Protein AF-A0A7X6P0R2-F1 (afdb_monomer_lite)

Radius of gyration: 15.07 Å; chains: 1; bounding box: 46×28×39 Å

Structure (mmCIF, N/CA/C/O backbone):
data_AF-A0A7X6P0R2-F1
#
_entry.id   AF-A0A7X6P0R2-F1
#
loop_
_atom_site.group_PDB
_atom_site.id
_atom_site.type_symbol
_atom_site.label_atom_id
_atom_site.label_alt_id
_atom_site.label_comp_id
_atom_site.label_asym_id
_atom_site.label_entity_id
_atom_site.label_seq_id
_atom_site.pdbx_PDB_ins_code
_atom_site.Cartn_x
_atom_site.Cartn_y
_atom_site.Cartn_z
_atom_site.occupancy
_atom_site.B_iso_or_equiv
_atom_site.auth_seq_id
_atom_site.auth_comp_id
_atom_site.auth_asym_id
_atom_site.auth_atom_id
_atom_site.pdbx_PDB_model_num
ATOM 1 N N . MET A 1 1 ? 29.043 -12.048 -7.060 1.00 36.62 1 MET A N 1
ATOM 2 C CA . MET A 1 1 ? 29.689 -10.770 -6.702 1.00 36.62 1 MET A CA 1
ATOM 3 C C . MET A 1 1 ? 28.682 -9.660 -6.982 1.00 36.62 1 MET A C 1
ATOM 5 O O . MET A 1 1 ? 28.696 -9.115 -8.071 1.00 36.62 1 MET A O 1
ATOM 9 N N . ALA A 1 2 ? 27.724 -9.452 -6.076 1.00 38.56 2 ALA A N 1
ATOM 10 C CA . ALA A 1 2 ? 26.723 -8.379 -6.128 1.00 38.56 2 ALA A CA 1
ATOM 11 C C . ALA A 1 2 ? 25.904 -8.465 -4.832 1.00 38.56 2 ALA A C 1
ATOM 13 O O . ALA A 1 2 ? 25.026 -9.309 -4.771 1.00 38.56 2 ALA A O 1
ATOM 14 N N . ASP A 1 3 ? 26.248 -7.701 -3.791 1.00 35.97 3 ASP A N 1
ATOM 15 C CA . ASP A 1 3 ? 25.429 -7.626 -2.559 1.00 35.97 3 ASP A CA 1
ATOM 16 C C . ASP A 1 3 ? 25.753 -6.392 -1.685 1.00 35.97 3 ASP A C 1
ATOM 18 O O . ASP A 1 3 ? 25.603 -6.415 -0.468 1.00 35.97 3 ASP A O 1
ATOM 22 N N . ALA A 1 4 ? 26.203 -5.287 -2.293 1.00 33.25 4 ALA A N 1
ATOM 23 C CA . ALA A 1 4 ? 26.453 -4.032 -1.568 1.00 33.25 4 ALA A CA 1
ATOM 24 C C . ALA A 1 4 ? 25.582 -2.855 -2.049 1.00 33.25 4 ALA A C 1
ATOM 26 O O . ALA A 1 4 ? 25.257 -1.981 -1.252 1.00 33.25 4 ALA A O 1
ATOM 27 N N . GLU A 1 5 ? 25.127 -2.848 -3.307 1.00 33.31 5 GLU A N 1
ATOM 28 C CA . GLU A 1 5 ? 24.342 -1.730 -3.866 1.00 33.31 5 GLU A CA 1
ATOM 29 C C . GLU A 1 5 ? 22.841 -1.791 -3.520 1.00 33.31 5 GLU A C 1
ATOM 31 O O . GLU A 1 5 ? 22.142 -0.786 -3.586 1.00 33.31 5 GLU A O 1
ATOM 36 N N . THR A 1 6 ? 22.326 -2.939 -3.070 1.00 50.81 6 THR A N 1
ATOM 37 C CA . THR A 1 6 ? 20.881 -3.148 -2.852 1.00 50.81 6 THR A CA 1
ATOM 38 C C . THR A 1 6 ? 20.337 -2.466 -1.583 1.00 50.81 6 THR A C 1
ATOM 40 O O . THR A 1 6 ? 19.136 -2.220 -1.478 1.00 50.81 6 THR A O 1
ATOM 43 N N . GLY A 1 7 ? 21.192 -2.160 -0.598 1.00 50.44 7 GLY A N 1
ATOM 44 C CA . GLY A 1 7 ? 20.767 -1.636 0.711 1.00 50.44 7 GLY A CA 1
ATOM 45 C C . GLY A 1 7 ? 20.597 -0.114 0.768 1.00 50.44 7 GLY A C 1
ATOM 46 O O . GLY A 1 7 ? 19.609 0.390 1.309 1.00 50.44 7 GLY A O 1
ATOM 47 N N . GLU A 1 8 ? 21.540 0.632 0.191 1.00 54.09 8 GLU A N 1
ATOM 48 C CA . GLU A 1 8 ? 21.549 2.102 0.236 1.00 54.09 8 GLU A CA 1
ATOM 49 C C . GLU A 1 8 ? 20.474 2.702 -0.683 1.00 54.09 8 GLU A C 1
ATOM 51 O O . GLU A 1 8 ? 19.764 3.644 -0.325 1.00 54.09 8 GLU A O 1
ATOM 56 N N . ASP A 1 9 ? 20.278 2.079 -1.839 1.00 60.56 9 ASP A N 1
ATOM 57 C CA . ASP A 1 9 ? 19.351 2.549 -2.860 1.00 60.56 9 ASP A CA 1
ATOM 58 C C . ASP A 1 9 ? 17.885 2.271 -2.490 1.00 60.56 9 ASP A C 1
ATOM 60 O O . ASP A 1 9 ? 16.999 3.098 -2.726 1.00 60.56 9 ASP A O 1
ATOM 64 N N . ASN A 1 10 ? 17.618 1.164 -1.789 1.00 71.12 10 ASN A N 1
ATOM 65 C CA . ASN A 1 10 ? 16.297 0.929 -1.209 1.00 71.12 10 ASN A CA 1
ATOM 66 C C . ASN A 1 10 ? 15.976 1.930 -0.083 1.00 71.12 10 ASN A C 1
ATOM 68 O O . ASN A 1 10 ? 14.837 2.383 0.032 1.00 71.12 10 ASN A O 1
ATOM 72 N N . SER A 1 11 ? 16.984 2.340 0.696 1.00 78.50 11 SER A N 1
ATOM 73 C CA . SER A 1 11 ? 16.826 3.333 1.770 1.00 78.50 11 SER A CA 1
ATOM 74 C C . SER A 1 11 ? 16.397 4.701 1.226 1.00 78.50 11 SER A C 1
ATOM 76 O O . SER A 1 11 ? 15.469 5.312 1.752 1.00 78.50 11 SER A O 1
ATOM 78 N N . ARG A 1 12 ? 16.970 5.143 0.096 1.00 82.06 12 ARG A N 1
ATOM 79 C CA . ARG A 1 12 ? 16.535 6.379 -0.585 1.00 82.06 12 ARG A CA 1
ATOM 80 C C . ARG A 1 12 ? 15.079 6.313 -1.046 1.00 82.06 12 ARG A C 1
ATOM 82 O O . ARG A 1 12 ? 14.341 7.291 -0.919 1.00 82.06 12 ARG A O 1
ATOM 89 N N . GLY A 1 13 ? 14.657 5.168 -1.583 1.00 84.12 13 GLY A N 1
ATOM 90 C CA . GLY A 1 13 ? 13.271 4.957 -1.997 1.00 84.12 13 GLY A CA 1
ATOM 91 C C . GLY A 1 13 ? 12.291 5.045 -0.827 1.00 84.12 13 GLY A C 1
ATOM 92 O O . GLY A 1 13 ? 11.262 5.719 -0.933 1.00 84.12 13 GLY A O 1
ATOM 93 N N . LEU A 1 14 ? 12.638 4.410 0.295 1.00 86.56 14 LEU A N 1
ATOM 94 C CA . LEU A 1 14 ? 11.870 4.463 1.541 1.00 86.56 14 LEU A CA 1
ATOM 95 C C . LEU A 1 14 ? 11.748 5.899 2.063 1.00 86.56 14 LEU A C 1
ATOM 97 O O . LEU A 1 14 ? 10.642 6.344 2.367 1.00 86.56 14 LEU A O 1
ATOM 101 N N . ASP A 1 15 ? 12.843 6.659 2.076 1.00 88.88 15 ASP A N 1
ATOM 102 C CA . ASP A 1 15 ? 12.844 8.058 2.517 1.00 88.88 15 ASP A CA 1
ATOM 103 C C . ASP A 1 15 ? 11.949 8.950 1.649 1.00 88.88 15 ASP A C 1
ATOM 105 O O . ASP A 1 15 ? 11.231 9.814 2.161 1.00 88.88 15 ASP A O 1
ATOM 109 N N . LEU A 1 16 ? 11.958 8.753 0.327 1.00 89.19 16 LEU A N 1
ATOM 110 C CA . LEU A 1 16 ? 11.093 9.498 -0.592 1.00 89.19 16 LEU A CA 1
ATOM 111 C C . LEU A 1 16 ? 9.613 9.222 -0.324 1.00 89.19 16 LEU A C 1
ATOM 113 O O . LEU A 1 16 ? 8.804 10.154 -0.299 1.00 89.19 16 LEU A O 1
ATOM 117 N N . VAL A 1 17 ? 9.258 7.956 -0.104 1.00 91.44 17 VAL A N 1
ATOM 118 C CA . VAL A 1 17 ? 7.886 7.562 0.223 1.00 91.44 17 VAL A CA 1
ATOM 119 C C . VAL A 1 17 ? 7.485 8.103 1.593 1.00 91.44 17 VAL A C 1
ATOM 121 O O . VAL A 1 17 ? 6.444 8.749 1.697 1.00 91.44 17 VAL A O 1
ATOM 124 N N . ALA A 1 18 ? 8.326 7.954 2.617 1.00 91.88 18 ALA A N 1
ATOM 125 C CA . ALA A 1 18 ? 8.074 8.493 3.951 1.00 91.88 18 ALA A CA 1
ATOM 126 C C . ALA A 1 18 ? 7.844 10.014 3.918 1.00 91.88 18 ALA A C 1
ATOM 128 O O . ALA A 1 18 ? 6.878 10.513 4.499 1.00 91.88 18 ALA A O 1
ATOM 129 N N . ARG A 1 19 ? 8.669 10.759 3.166 1.00 91.69 19 ARG A N 1
ATOM 130 C CA . ARG A 1 19 ? 8.482 12.203 2.946 1.00 91.69 19 ARG A CA 1
ATOM 131 C C . ARG A 1 19 ? 7.161 12.517 2.254 1.00 91.69 19 ARG A C 1
ATOM 133 O O . ARG A 1 19 ? 6.505 13.480 2.647 1.00 91.69 19 ARG A O 1
ATOM 140 N N . ALA A 1 20 ? 6.753 11.736 1.254 1.00 91.44 20 ALA A N 1
ATOM 141 C CA . ALA A 1 20 ? 5.453 11.917 0.613 1.00 91.44 20 ALA A CA 1
ATOM 142 C C . ALA A 1 20 ? 4.306 11.706 1.617 1.00 91.44 20 ALA A C 1
ATOM 144 O O . ALA A 1 20 ? 3.400 12.536 1.689 1.00 91.44 20 ALA A O 1
ATOM 145 N N . LEU A 1 21 ? 4.386 10.664 2.452 1.00 92.81 21 LEU A N 1
ATOM 146 C CA . LEU A 1 21 ? 3.355 10.333 3.439 1.00 92.81 21 LEU A CA 1
ATOM 147 C C . LEU A 1 21 ? 3.151 11.411 4.511 1.00 92.81 21 LEU A C 1
ATOM 149 O O . LEU A 1 21 ? 2.040 11.534 5.013 1.00 92.81 21 LEU A O 1
ATOM 153 N N . THR A 1 22 ? 4.130 12.280 4.785 1.00 92.69 22 THR A N 1
ATOM 154 C CA . THR A 1 22 ? 3.918 13.451 5.668 1.00 92.69 22 THR A CA 1
ATOM 155 C C . THR A 1 22 ? 2.787 14.382 5.199 1.00 92.69 22 THR A C 1
ATOM 157 O O . THR A 1 22 ? 2.229 15.131 5.997 1.00 92.69 22 THR A O 1
ATOM 160 N N . LYS A 1 23 ? 2.412 14.322 3.912 1.00 92.75 23 LYS A N 1
ATOM 161 C CA . LYS A 1 23 ? 1.379 15.162 3.283 1.00 92.75 23 LYS A CA 1
ATOM 162 C C . LYS A 1 23 ? 0.010 14.483 3.172 1.00 92.75 23 LYS A C 1
ATOM 164 O O . LYS A 1 23 ? -0.898 15.061 2.585 1.00 92.75 23 LYS A O 1
ATOM 169 N N . ILE A 1 24 ? -0.155 13.264 3.692 1.00 92.88 24 ILE A N 1
ATOM 170 C CA . ILE A 1 24 ? -1.356 12.439 3.468 1.00 92.88 24 ILE A CA 1
ATOM 171 C C . ILE A 1 24 ? -2.641 12.998 4.111 1.00 92.88 24 ILE A C 1
ATOM 173 O O . ILE A 1 24 ? -3.750 12.636 3.724 1.00 92.88 24 ILE A O 1
ATOM 177 N N . GLY A 1 25 ? -2.500 13.928 5.054 1.00 92.44 25 GLY A N 1
ATOM 178 C CA . GLY A 1 25 ? -3.608 14.638 5.686 1.00 92.44 25 GLY A CA 1
ATOM 179 C C . GLY A 1 25 ? -4.011 14.070 7.054 1.00 92.44 25 GLY A C 1
ATOM 180 O O . GLY A 1 25 ? -3.676 12.937 7.404 1.00 92.44 25 GLY A O 1
ATOM 181 N N . PRO A 1 26 ? -4.752 14.855 7.856 1.00 91.56 26 PRO A N 1
ATOM 182 C CA . PRO A 1 26 ? -4.970 14.584 9.282 1.00 91.56 26 PRO A CA 1
ATOM 183 C C . PRO A 1 26 ? -5.897 13.393 9.557 1.00 91.56 26 PRO A C 1
ATOM 185 O O . PRO A 1 26 ? -5.853 12.809 10.643 1.00 91.56 26 PRO A O 1
ATOM 188 N N . HIS A 1 27 ? -6.725 13.015 8.580 1.00 92.19 27 HIS A N 1
ATOM 189 C CA . HIS A 1 27 ? -7.641 11.877 8.673 1.00 92.19 27 HIS A CA 1
ATOM 190 C C . HIS A 1 27 ? -6.971 10.535 8.393 1.00 92.19 27 HIS A C 1
ATOM 192 O O . HIS A 1 27 ? -7.641 9.513 8.472 1.00 92.19 27 HIS A O 1
ATOM 198 N N . TYR A 1 28 ? -5.671 10.510 8.115 1.00 95.44 28 TYR A N 1
ATOM 199 C CA . TYR A 1 28 ? -4.905 9.289 7.914 1.00 95.44 28 TYR A CA 1
ATOM 200 C C . TYR A 1 28 ? -3.911 9.097 9.059 1.00 95.44 28 TYR A C 1
ATOM 202 O O . TYR A 1 28 ? -3.457 10.048 9.702 1.00 95.44 28 TYR A O 1
ATOM 210 N N . ARG A 1 29 ? -3.591 7.838 9.332 1.00 95.69 29 ARG A N 1
ATOM 211 C CA . ARG A 1 29 ? -2.456 7.435 10.160 1.00 95.69 29 ARG A CA 1
ATOM 212 C C . ARG A 1 29 ? -1.603 6.482 9.350 1.00 95.69 29 ARG A C 1
ATOM 214 O O . ARG A 1 29 ? -2.137 5.744 8.520 1.00 95.69 29 ARG A O 1
ATOM 221 N N . TYR A 1 30 ? -0.297 6.541 9.559 1.00 95.12 30 TYR A N 1
ATOM 222 C CA . TYR A 1 30 ? 0.619 5.611 8.931 1.00 95.12 30 TYR A CA 1
ATOM 223 C C . TYR A 1 30 ? 1.698 5.170 9.912 1.00 95.12 30 TYR A C 1
ATOM 225 O O . TYR A 1 30 ? 2.107 5.933 10.784 1.00 95.12 30 TYR A O 1
ATOM 233 N N . TRP A 1 31 ? 2.158 3.941 9.720 1.00 95.19 31 TRP A N 1
ATOM 234 C CA . TRP A 1 31 ? 3.251 3.322 10.457 1.00 95.19 31 TRP A CA 1
ATOM 235 C C . TRP A 1 31 ? 4.295 2.869 9.451 1.00 95.19 31 TRP A C 1
ATOM 237 O O . TRP A 1 31 ? 3.943 2.439 8.351 1.00 95.19 31 TRP A O 1
ATOM 247 N N . SER A 1 32 ? 5.565 2.961 9.825 1.00 94.19 32 SER A N 1
ATOM 248 C CA . SER A 1 32 ? 6.680 2.497 9.002 1.00 94.19 32 SER A CA 1
ATOM 249 C C . SER A 1 32 ? 7.292 1.238 9.603 1.00 94.19 32 SER A C 1
ATOM 251 O O . SER A 1 32 ? 7.300 1.081 10.823 1.00 94.19 32 SER A O 1
ATOM 253 N N . THR A 1 33 ? 7.840 0.365 8.759 1.00 92.62 33 THR A N 1
ATOM 254 C CA . THR A 1 33 ? 8.571 -0.842 9.188 1.00 92.62 33 THR A CA 1
ATOM 255 C C . THR A 1 33 ? 7.704 -1.778 10.045 1.00 92.62 33 THR A C 1
ATOM 257 O O . THR A 1 33 ? 8.113 -2.259 11.104 1.00 92.62 33 THR A O 1
ATOM 260 N N . VAL A 1 34 ? 6.482 -2.055 9.587 1.00 93.44 34 VAL A N 1
ATOM 261 C CA . VAL A 1 34 ? 5.534 -2.929 10.291 1.00 93.44 34 VAL A CA 1
ATOM 262 C C . VAL A 1 34 ? 5.953 -4.384 10.085 1.00 93.44 34 VAL A C 1
ATOM 264 O O . VAL A 1 34 ? 5.956 -4.901 8.964 1.00 93.44 34 VAL A O 1
ATOM 267 N N . ARG A 1 35 ? 6.339 -5.060 11.169 1.00 91.19 35 ARG A N 1
ATOM 268 C CA . ARG A 1 35 ? 6.759 -6.467 11.133 1.00 91.19 35 ARG A CA 1
ATOM 269 C C . ARG A 1 35 ? 5.543 -7.385 11.141 1.00 91.19 35 ARG A C 1
ATOM 271 O O . ARG A 1 35 ? 4.643 -7.228 11.953 1.00 91.19 35 ARG A O 1
ATOM 278 N N . THR A 1 36 ? 5.551 -8.379 10.263 1.00 88.19 36 THR A N 1
ATOM 279 C CA . THR A 1 36 ? 4.524 -9.421 10.177 1.00 88.19 36 THR A CA 1
ATOM 280 C C . THR A 1 36 ? 5.181 -10.800 10.130 1.00 88.19 36 THR A C 1
ATOM 282 O O . THR A 1 36 ? 6.388 -10.909 9.895 1.00 88.19 36 THR A O 1
ATOM 285 N N . SER A 1 37 ? 4.396 -11.870 10.279 1.00 87.75 37 SER A N 1
ATOM 286 C CA . SER A 1 37 ? 4.886 -13.241 10.056 1.00 87.75 37 SER A CA 1
ATOM 287 C C . SER A 1 37 ? 5.329 -13.498 8.607 1.00 87.75 37 SER A C 1
ATOM 289 O O . SER A 1 37 ? 6.060 -14.446 8.344 1.00 87.75 37 SER A O 1
ATOM 291 N N . GLU A 1 38 ? 4.931 -12.631 7.673 1.00 90.38 38 GLU A N 1
ATOM 292 C CA . GLU A 1 38 ? 5.227 -12.695 6.236 1.00 90.38 38 GLU A CA 1
ATOM 293 C C . GLU A 1 38 ? 6.332 -11.699 5.811 1.00 90.38 38 GLU A C 1
ATOM 295 O O . GLU A 1 38 ? 6.538 -11.417 4.623 1.00 90.38 38 GLU A O 1
ATOM 300 N N . GLY A 1 39 ? 7.058 -11.141 6.786 1.00 89.69 39 GLY A N 1
ATOM 301 C CA . GLY A 1 39 ? 8.135 -10.172 6.588 1.00 89.69 39 GLY A CA 1
ATOM 302 C C . GLY A 1 39 ? 7.733 -8.740 6.940 1.00 89.69 39 GLY A C 1
ATOM 303 O O . GLY A 1 39 ? 6.794 -8.506 7.700 1.00 89.69 39 GLY A O 1
ATOM 304 N N . VAL A 1 40 ? 8.476 -7.768 6.411 1.00 91.75 40 VAL A N 1
ATOM 305 C CA . VAL A 1 40 ? 8.289 -6.345 6.728 1.00 91.75 40 VAL A CA 1
ATOM 306 C C . VAL A 1 40 ? 7.391 -5.674 5.690 1.00 91.75 40 VAL A C 1
ATOM 308 O O . VAL A 1 40 ? 7.578 -5.841 4.484 1.00 91.75 40 VAL A O 1
ATOM 311 N N . ILE A 1 41 ? 6.407 -4.920 6.164 1.00 94.38 41 ILE A N 1
ATOM 312 C CA . ILE A 1 41 ? 5.660 -3.936 5.384 1.00 94.38 41 ILE A CA 1
ATOM 313 C C . ILE A 1 41 ? 6.350 -2.588 5.588 1.00 94.38 41 ILE A C 1
ATOM 315 O O . ILE A 1 41 ? 6.533 -2.160 6.728 1.00 94.38 41 ILE A O 1
ATOM 319 N N . ASP A 1 42 ? 6.721 -1.919 4.499 1.00 95.62 42 ASP A N 1
ATOM 320 C CA . ASP A 1 42 ? 7.467 -0.662 4.588 1.00 95.62 42 ASP A CA 1
ATOM 321 C C . ASP A 1 42 ? 6.603 0.447 5.170 1.00 95.62 42 ASP A C 1
ATOM 323 O O . ASP A 1 42 ? 7.035 1.117 6.106 1.00 95.62 42 ASP A O 1
ATOM 327 N N . HIS A 1 43 ? 5.360 0.578 4.687 1.00 96.31 43 HIS A N 1
ATOM 328 C CA . HIS A 1 43 ? 4.366 1.444 5.312 1.00 96.31 43 HIS A CA 1
ATOM 329 C C . HIS A 1 43 ? 2.971 0.818 5.335 1.00 96.31 43 HIS A C 1
ATOM 331 O O . HIS A 1 43 ? 2.486 0.285 4.337 1.00 96.31 43 HIS A O 1
ATOM 337 N N . LEU A 1 44 ? 2.297 0.937 6.474 1.00 97.56 44 LEU A N 1
ATOM 338 C CA . LEU A 1 44 ? 0.873 0.658 6.622 1.00 97.56 44 LEU A CA 1
ATOM 339 C C . LEU A 1 44 ? 0.144 1.990 6.756 1.00 97.5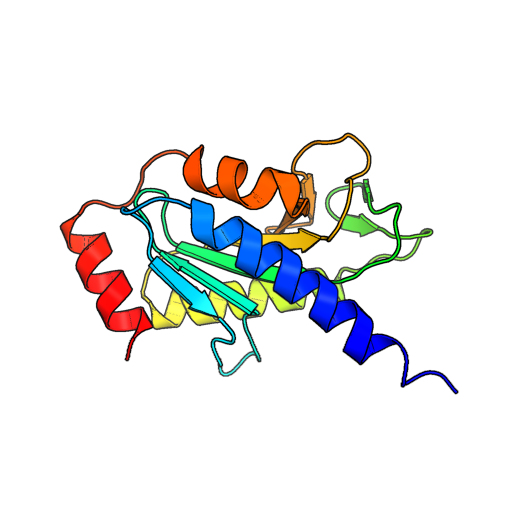6 44 LEU A C 1
ATOM 341 O O . LEU A 1 44 ? 0.557 2.823 7.556 1.00 97.56 44 LEU A O 1
ATOM 345 N N . ILE A 1 45 ? -0.930 2.198 6.000 1.00 97.44 45 ILE A N 1
ATOM 346 C CA . ILE A 1 45 ? -1.738 3.419 6.060 1.00 97.44 45 ILE A CA 1
ATOM 347 C C . ILE A 1 45 ? -3.178 3.043 6.382 1.00 97.44 45 ILE A C 1
ATOM 349 O O . ILE A 1 45 ? -3.752 2.172 5.733 1.00 97.44 45 ILE A O 1
ATOM 353 N N . VAL A 1 46 ? -3.779 3.747 7.337 1.00 97.31 46 VAL A N 1
ATOM 354 C CA . VAL A 1 46 ? -5.176 3.581 7.743 1.00 97.31 46 VAL A CA 1
ATOM 355 C C . VAL A 1 46 ? -5.888 4.935 7.677 1.00 97.31 46 VAL A C 1
ATOM 357 O O . VAL A 1 46 ? -5.505 5.898 8.353 1.00 97.31 46 VAL A O 1
ATOM 360 N N . GLY A 1 47 ? -6.944 5.018 6.867 1.00 96.56 47 GLY A N 1
ATOM 361 C CA . GLY A 1 47 ? -7.741 6.233 6.688 1.00 96.56 47 GLY A CA 1
ATOM 362 C C . GLY A 1 47 ? -9.140 5.973 6.121 1.00 96.56 47 GLY A C 1
ATOM 363 O O . GLY A 1 47 ? -9.545 4.818 5.989 1.00 96.56 47 GLY A O 1
ATOM 364 N N . PRO A 1 48 ? -9.889 7.033 5.762 1.00 96.25 48 PRO A N 1
ATOM 365 C CA . PRO A 1 48 ? -11.271 6.922 5.287 1.00 96.25 48 PRO A CA 1
ATOM 366 C C . PRO A 1 48 ? -11.419 6.052 4.033 1.00 96.25 48 PRO A C 1
ATOM 368 O O . PRO A 1 48 ? -12.436 5.388 3.843 1.00 96.25 48 PRO A O 1
ATOM 371 N N . THR A 1 49 ? -10.382 6.001 3.195 1.00 96.69 49 THR A N 1
ATOM 372 C CA . THR A 1 49 ? -10.337 5.182 1.973 1.00 96.69 49 THR A CA 1
ATOM 373 C C . THR A 1 49 ? -9.901 3.736 2.219 1.00 96.69 49 THR A C 1
ATOM 375 O O . THR A 1 49 ? -9.626 2.994 1.277 1.00 96.69 49 THR A O 1
ATOM 378 N N . GLY A 1 50 ? -9.818 3.313 3.482 1.00 96.62 50 GLY A N 1
ATOM 379 C CA . GLY A 1 50 ? -9.478 1.953 3.882 1.00 96.62 50 GLY A CA 1
ATOM 380 C C . GLY A 1 50 ? -8.036 1.792 4.362 1.00 96.62 50 GLY A C 1
ATOM 381 O O . GLY A 1 50 ? -7.386 2.742 4.808 1.00 96.62 50 GLY A O 1
ATOM 382 N N . VAL A 1 51 ? -7.554 0.549 4.294 1.00 97.56 51 VAL A N 1
ATOM 383 C CA . VAL A 1 51 ? -6.205 0.167 4.722 1.00 97.56 51 VAL A CA 1
ATOM 384 C C . VAL A 1 51 ? -5.326 -0.122 3.514 1.00 97.56 51 VAL A C 1
ATOM 386 O O . VAL A 1 51 ? -5.687 -0.924 2.650 1.00 97.56 51 VAL A O 1
ATOM 389 N N . TRP A 1 52 ? -4.146 0.484 3.482 1.00 98.12 52 TRP A N 1
ATOM 390 C CA . TRP A 1 52 ? -3.192 0.365 2.386 1.00 98.12 52 TRP A CA 1
ATOM 391 C C . TRP A 1 52 ? -1.869 -0.188 2.897 1.00 98.12 52 TRP A C 1
ATOM 393 O O . TRP A 1 52 ? -1.292 0.327 3.852 1.00 98.12 52 TRP A O 1
ATOM 403 N N . VAL A 1 53 ? -1.394 -1.241 2.242 1.00 98.06 53 VAL A N 1
ATOM 404 C CA . VAL A 1 53 ? -0.109 -1.883 2.514 1.00 98.06 53 VAL A CA 1
ATOM 405 C C . VAL A 1 53 ? 0.844 -1.469 1.413 1.00 98.06 53 VAL A C 1
ATOM 407 O O . VAL A 1 53 ? 0.681 -1.880 0.263 1.00 98.06 53 VAL A O 1
ATOM 410 N N . ILE A 1 54 ? 1.807 -0.627 1.768 1.00 97.31 54 ILE A N 1
ATOM 411 C CA . ILE A 1 54 ? 2.788 -0.068 0.850 1.00 97.31 54 ILE A CA 1
ATOM 412 C C . ILE A 1 54 ? 4.094 -0.833 1.026 1.00 97.31 54 ILE A C 1
ATOM 414 O O . ILE A 1 54 ? 4.665 -0.875 2.116 1.00 97.31 54 ILE A O 1
ATOM 418 N N . VAL A 1 55 ? 4.560 -1.423 -0.067 1.00 95.44 55 VAL A N 1
ATOM 419 C CA . VAL A 1 55 ? 5.921 -1.940 -0.190 1.00 95.44 55 VAL A CA 1
ATOM 420 C C . VAL A 1 55 ? 6.658 -1.055 -1.176 1.00 95.44 55 VAL A C 1
ATOM 422 O O . VAL A 1 55 ? 6.134 -0.737 -2.246 1.00 95.44 55 VAL A O 1
ATOM 425 N N . VAL A 1 56 ? 7.858 -0.641 -0.807 1.00 93.00 56 VAL A N 1
ATOM 426 C CA . VAL A 1 56 ? 8.736 0.169 -1.633 1.00 93.00 56 VAL A CA 1
ATOM 427 C C . VAL A 1 56 ? 9.744 -0.755 -2.289 1.00 93.00 56 VAL A C 1
ATOM 429 O O . VAL A 1 56 ? 10.355 -1.596 -1.636 1.00 93.00 56 VAL A O 1
ATOM 432 N N . ALA A 1 57 ? 9.913 -0.613 -3.598 1.00 88.81 57 ALA A N 1
ATOM 433 C CA . ALA A 1 57 ? 11.011 -1.265 -4.291 1.00 88.81 57 ALA A CA 1
ATOM 434 C C . ALA A 1 57 ? 11.749 -0.224 -5.115 1.00 88.81 57 ALA A C 1
ATOM 436 O O . ALA A 1 57 ? 11.167 0.375 -6.026 1.00 88.81 57 ALA A O 1
ATOM 437 N N . ASN A 1 58 ? 13.033 -0.035 -4.813 1.00 82.38 58 ASN A N 1
ATOM 438 C CA . ASN A 1 58 ? 13.906 0.669 -5.732 1.00 82.38 58 ASN A CA 1
ATOM 439 C C . ASN A 1 58 ? 14.237 -0.271 -6.895 1.00 82.38 58 ASN A C 1
ATOM 441 O O . ASN A 1 58 ? 14.923 -1.279 -6.740 1.00 82.38 58 ASN A O 1
ATOM 445 N N . MET A 1 59 ? 13.654 0.013 -8.050 1.00 76.19 59 MET A N 1
ATOM 446 C CA . MET A 1 59 ? 13.845 -0.752 -9.272 1.00 76.19 59 MET A CA 1
ATOM 447 C C . MET A 1 59 ? 14.317 0.217 -10.342 1.00 76.19 59 MET A C 1
ATOM 449 O O . MET A 1 59 ? 13.646 1.222 -10.578 1.00 76.19 59 MET A O 1
ATOM 453 N N . ASP A 1 60 ? 15.419 -0.102 -11.023 1.00 71.50 60 ASP A N 1
ATOM 454 C CA . ASP A 1 60 ? 15.856 0.743 -12.132 1.00 71.50 60 ASP A CA 1
ATOM 455 C C . ASP A 1 60 ? 14.777 0.768 -13.215 1.00 71.50 60 ASP A C 1
ATOM 457 O O . ASP A 1 60 ? 14.284 -0.270 -13.678 1.00 71.50 60 ASP A O 1
ATOM 461 N N . LEU A 1 61 ? 14.396 1.984 -13.591 1.00 71.56 61 LEU A N 1
ATOM 462 C CA . LEU A 1 61 ? 13.428 2.252 -14.641 1.00 71.56 61 LEU A CA 1
ATOM 463 C C . LEU A 1 61 ? 14.011 1.877 -16.016 1.00 71.56 61 LEU A C 1
ATOM 465 O O . LEU A 1 61 ? 15.227 1.932 -16.203 1.00 71.56 61 LEU A O 1
ATOM 469 N N . PRO A 1 62 ? 13.168 1.534 -17.008 1.00 70.94 62 PRO A N 1
ATOM 470 C CA . PRO A 1 62 ? 11.705 1.600 -17.005 1.00 70.94 62 PRO A CA 1
ATOM 471 C C . PRO A 1 62 ? 11.017 0.337 -16.463 1.00 70.94 62 PRO A C 1
ATOM 473 O O . PRO A 1 62 ? 11.354 -0.791 -16.821 1.00 70.94 62 PRO A O 1
ATOM 476 N N . ILE A 1 63 ? 9.973 0.549 -15.660 1.00 79.00 63 ILE A N 1
ATOM 477 C CA . ILE A 1 63 ? 9.068 -0.495 -15.163 1.00 79.00 63 ILE A CA 1
ATOM 478 C C . ILE A 1 63 ? 7.747 -0.378 -15.915 1.00 79.00 63 ILE A C 1
ATOM 480 O O . ILE A 1 63 ? 7.166 0.709 -15.985 1.00 79.00 63 ILE A O 1
ATOM 484 N N . ALA A 1 64 ? 7.256 -1.495 -16.443 1.00 81.94 64 ALA A N 1
ATOM 485 C CA . ALA A 1 64 ? 5.964 -1.565 -17.108 1.00 81.94 64 ALA A CA 1
ATOM 486 C C . ALA A 1 64 ? 5.133 -2.713 -16.540 1.00 81.94 64 ALA A C 1
ATOM 488 O O . ALA A 1 64 ? 5.665 -3.748 -16.136 1.00 81.94 64 ALA A O 1
ATOM 489 N N . VAL A 1 65 ? 3.815 -2.558 -16.566 1.00 85.12 65 VAL A N 1
ATOM 490 C CA . VAL A 1 65 ? 2.907 -3.688 -16.414 1.00 85.12 65 VAL A CA 1
ATOM 491 C C . VAL A 1 65 ? 2.484 -4.166 -17.800 1.00 85.12 65 VAL A C 1
ATOM 493 O O . VAL A 1 65 ? 1.963 -3.388 -18.596 1.00 85.12 65 VAL A O 1
ATOM 496 N N . ARG A 1 66 ? 2.700 -5.451 -18.097 1.00 86.56 66 ARG A N 1
ATOM 497 C CA . ARG A 1 66 ? 2.281 -6.106 -19.348 1.00 86.56 66 ARG A CA 1
ATOM 498 C C . ARG A 1 66 ? 1.458 -7.337 -19.012 1.00 86.56 66 ARG A C 1
ATOM 500 O O . ARG A 1 66 ? 1.892 -8.140 -18.194 1.00 86.56 66 ARG A O 1
ATOM 507 N N . ASP A 1 67 ? 0.263 -7.451 -19.584 1.00 87.25 67 ASP A N 1
ATOM 508 C CA . ASP A 1 67 ? -0.665 -8.566 -19.334 1.00 87.25 67 ASP A CA 1
ATOM 509 C C . ASP A 1 67 ? -0.904 -8.840 -17.835 1.00 87.25 67 ASP A C 1
ATOM 511 O O . ASP A 1 67 ? -0.943 -9.981 -17.375 1.00 87.25 67 ASP A O 1
ATOM 515 N N . GLY A 1 68 ? -1.004 -7.768 -17.040 1.00 88.00 68 GLY A N 1
ATOM 516 C CA . GLY A 1 68 ? -1.188 -7.848 -15.588 1.00 88.00 68 GLY A CA 1
ATOM 517 C C . GLY A 1 68 ? 0.045 -8.323 -14.810 1.00 88.00 68 GLY A C 1
ATOM 518 O O . GLY A 1 68 ? -0.074 -8.654 -13.630 1.00 88.00 68 GLY A O 1
ATOM 519 N N . ARG A 1 69 ? 1.223 -8.365 -15.438 1.00 89.94 69 ARG A N 1
ATOM 520 C CA . ARG A 1 69 ? 2.497 -8.766 -14.828 1.00 89.94 69 ARG A CA 1
ATOM 521 C C . ARG A 1 69 ? 3.442 -7.584 -14.732 1.00 89.94 69 ARG A C 1
ATOM 523 O O . ARG A 1 69 ? 3.520 -6.770 -15.648 1.00 89.94 69 ARG A O 1
ATOM 530 N N . LEU A 1 70 ? 4.180 -7.514 -13.631 1.00 90.00 70 LEU A N 1
ATOM 531 C CA . LEU A 1 70 ? 5.230 -6.522 -13.437 1.00 90.00 70 LEU A CA 1
ATOM 532 C C . LEU A 1 70 ? 6.475 -6.954 -14.216 1.00 90.00 70 LEU A C 1
ATOM 534 O O . LEU A 1 70 ? 7.071 -7.978 -13.889 1.00 90.00 70 LEU A O 1
ATOM 538 N N . VAL A 1 71 ? 6.861 -6.178 -15.227 1.00 89.19 71 VAL A N 1
ATOM 539 C CA . VAL A 1 71 ? 7.989 -6.494 -16.107 1.00 89.19 71 VAL A CA 1
ATOM 540 C C . VAL A 1 71 ? 9.026 -5.371 -16.077 1.00 89.19 71 VAL A C 1
ATOM 542 O O . VAL A 1 71 ? 8.694 -4.197 -16.255 1.00 89.19 71 VAL A O 1
ATOM 545 N N . ARG A 1 72 ? 10.300 -5.739 -15.915 1.00 86.12 72 ARG A N 1
ATOM 546 C CA . ARG A 1 72 ? 11.460 -4.837 -16.015 1.00 86.12 72 ARG A CA 1
ATOM 547 C C . ARG A 1 72 ? 12.504 -5.481 -16.918 1.00 86.12 72 ARG A C 1
ATOM 549 O O . ARG A 1 72 ? 12.879 -6.626 -16.700 1.00 86.12 72 ARG A O 1
ATOM 556 N N . GLY A 1 73 ? 12.947 -4.777 -17.961 1.00 83.56 73 GLY A N 1
ATOM 557 C CA . GLY A 1 73 ? 13.956 -5.309 -18.892 1.00 83.56 73 GLY A CA 1
ATOM 558 C C . GLY A 1 73 ? 13.592 -6.663 -19.527 1.00 83.56 73 GLY A C 1
ATOM 559 O O . GLY A 1 73 ? 14.479 -7.439 -19.852 1.00 83.56 73 GLY A O 1
ATOM 560 N N . GLY A 1 74 ? 12.296 -6.979 -19.656 1.00 84.81 74 GLY A N 1
ATOM 561 C CA . GLY A 1 74 ? 11.811 -8.277 -20.148 1.00 84.81 74 GLY A CA 1
ATOM 562 C C . GLY A 1 74 ? 11.686 -9.380 -19.088 1.00 84.81 74 GLY A C 1
ATOM 563 O O . GLY A 1 74 ? 11.182 -10.454 -19.401 1.00 84.81 74 GLY A O 1
ATOM 564 N N . VAL A 1 75 ? 12.079 -9.121 -17.839 1.00 86.56 75 VAL A N 1
ATOM 565 C CA . VAL A 1 75 ? 11.995 -10.073 -16.724 1.00 86.56 75 VAL A CA 1
ATOM 566 C C . VAL A 1 75 ? 10.687 -9.890 -15.953 1.00 86.56 75 VAL A C 1
ATOM 568 O O . VAL A 1 75 ? 10.318 -8.769 -15.604 1.00 86.56 75 VAL A O 1
ATOM 571 N N . ASP A 1 76 ? 9.992 -10.998 -15.683 1.00 90.31 76 ASP A N 1
ATOM 572 C CA . ASP A 1 76 ? 8.757 -11.048 -14.890 1.00 90.31 76 ASP A CA 1
ATOM 573 C C . ASP A 1 76 ? 9.064 -11.099 -13.382 1.00 90.31 76 ASP A C 1
ATOM 575 O O . ASP A 1 76 ? 9.669 -12.051 -12.881 1.00 90.31 76 ASP A O 1
ATOM 579 N N . HIS A 1 77 ? 8.580 -10.102 -12.641 1.00 91.38 77 HIS A N 1
ATOM 580 C CA . HIS A 1 77 ? 8.744 -9.966 -11.193 1.00 91.38 77 HIS A CA 1
ATOM 581 C C . HIS A 1 77 ? 7.569 -10.543 -10.377 1.00 91.38 77 HIS A C 1
ATOM 583 O O . HIS A 1 77 ? 7.263 -10.069 -9.281 1.00 91.38 77 HIS A O 1
ATOM 589 N N . HIS A 1 78 ? 6.905 -11.593 -10.866 1.00 92.94 78 HIS A N 1
ATOM 590 C CA . HIS A 1 78 ? 5.781 -12.250 -10.185 1.00 92.94 78 HIS A CA 1
ATOM 591 C C . HIS A 1 78 ? 6.050 -12.659 -8.720 1.00 92.94 78 HIS A C 1
ATOM 593 O O . HIS A 1 78 ? 5.124 -12.652 -7.910 1.00 92.94 78 HIS A O 1
ATOM 599 N N . VAL A 1 79 ? 7.289 -13.011 -8.348 1.00 92.81 79 VAL A N 1
ATOM 600 C CA . VAL A 1 79 ? 7.647 -13.359 -6.956 1.00 92.81 79 VAL A CA 1
ATOM 601 C C . VAL A 1 79 ? 7.500 -12.153 -6.025 1.00 92.81 79 VAL A C 1
ATOM 603 O O . VAL A 1 79 ? 6.961 -12.290 -4.924 1.00 92.81 79 VAL A O 1
ATOM 606 N N . LEU A 1 80 ? 7.913 -10.964 -6.479 1.00 92.19 80 LEU A N 1
ATOM 607 C CA . LEU A 1 80 ? 7.735 -9.716 -5.737 1.00 92.19 80 LEU A CA 1
ATOM 608 C C . LEU A 1 80 ? 6.243 -9.422 -5.561 1.00 92.19 80 LEU A C 1
ATOM 610 O O . LEU A 1 80 ? 5.788 -9.215 -4.440 1.00 92.19 80 LEU A O 1
ATOM 614 N N . VAL A 1 81 ? 5.466 -9.501 -6.647 1.00 94.69 81 VAL A N 1
ATOM 615 C CA . VAL A 1 81 ? 4.008 -9.294 -6.614 1.00 94.69 81 VAL A CA 1
ATOM 616 C C . VAL A 1 81 ? 3.345 -10.236 -5.604 1.00 94.69 81 VAL A C 1
ATOM 618 O O . VAL A 1 81 ? 2.642 -9.777 -4.706 1.00 94.69 81 VAL A O 1
ATOM 621 N N . LYS A 1 82 ? 3.638 -11.542 -5.666 1.00 95.19 82 LYS A N 1
ATOM 622 C CA . LYS A 1 82 ? 3.110 -12.536 -4.714 1.00 95.19 82 LYS A CA 1
ATOM 623 C C . LYS A 1 82 ? 3.523 -12.250 -3.269 1.00 95.19 82 LYS A C 1
ATOM 625 O O . LYS A 1 82 ? 2.721 -12.448 -2.359 1.00 95.19 82 LYS A O 1
ATOM 630 N N . THR A 1 83 ? 4.750 -11.784 -3.044 1.00 94.31 83 THR A N 1
ATOM 631 C CA . THR A 1 83 ? 5.236 -11.408 -1.706 1.00 94.31 83 THR A CA 1
ATOM 632 C C . THR A 1 83 ? 4.424 -10.251 -1.128 1.00 94.31 83 THR A C 1
ATOM 634 O O . THR A 1 83 ? 3.973 -10.324 0.014 1.00 94.31 83 THR A O 1
ATOM 637 N N . ILE A 1 84 ? 4.168 -9.213 -1.925 1.00 95.69 84 ILE A N 1
ATOM 638 C CA . ILE A 1 84 ? 3.363 -8.061 -1.502 1.00 95.69 84 ILE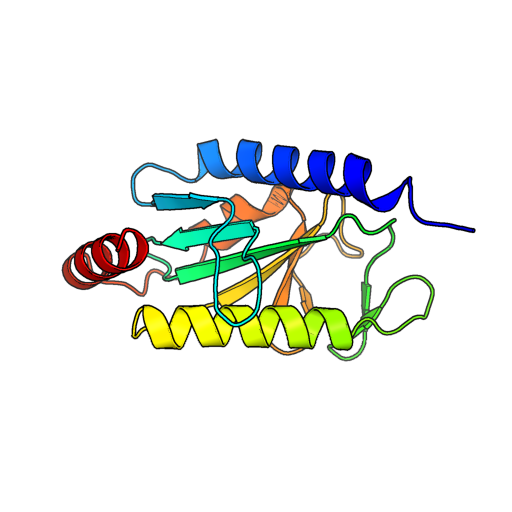 A CA 1
ATOM 639 C C . ILE A 1 84 ? 1.919 -8.497 -1.217 1.00 95.69 84 ILE A C 1
ATOM 641 O O . ILE A 1 84 ? 1.356 -8.124 -0.190 1.00 95.69 84 ILE A O 1
ATOM 645 N N . GLU A 1 85 ? 1.330 -9.346 -2.065 1.00 96.19 85 GLU A N 1
ATOM 646 C CA . GLU A 1 85 ? -0.012 -9.896 -1.832 1.00 96.19 85 GLU A CA 1
ATOM 647 C C . GLU A 1 85 ? -0.097 -10.721 -0.538 1.00 96.19 85 GLU A C 1
ATOM 649 O O . GLU A 1 85 ? -1.099 -10.640 0.177 1.00 96.19 85 GLU A O 1
ATOM 654 N N . ARG A 1 86 ? 0.934 -11.515 -0.213 1.00 96.06 86 ARG A N 1
ATOM 655 C CA . ARG A 1 86 ? 1.006 -12.272 1.050 1.00 96.06 86 ARG A CA 1
ATOM 656 C C . ARG A 1 86 ? 1.068 -11.345 2.259 1.00 96.06 86 ARG A C 1
ATOM 658 O O . ARG A 1 86 ? 0.283 -11.528 3.187 1.00 96.06 86 ARG A O 1
ATOM 665 N N . ARG A 1 87 ? 1.922 -10.319 2.220 1.00 95.75 87 ARG A N 1
ATOM 666 C CA . ARG A 1 87 ? 2.026 -9.312 3.290 1.00 95.75 87 ARG A CA 1
ATOM 667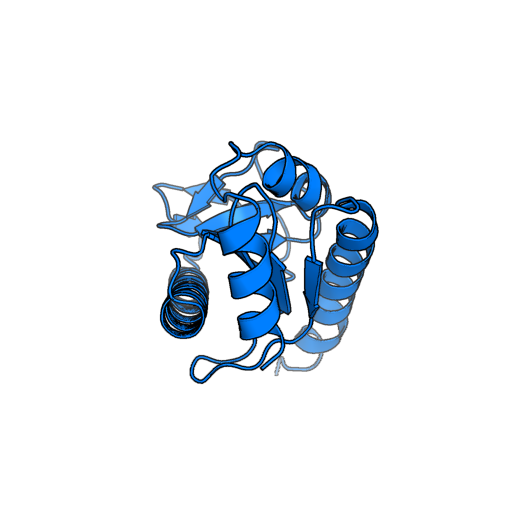 C C . ARG A 1 87 ? 0.715 -8.557 3.486 1.00 95.75 87 ARG A C 1
ATOM 669 O O . ARG A 1 87 ? 0.244 -8.431 4.612 1.00 95.75 87 ARG A O 1
ATOM 676 N N . ALA A 1 88 ? 0.074 -8.136 2.395 1.00 96.56 88 ALA A N 1
ATOM 677 C CA . ALA A 1 88 ? -1.224 -7.474 2.455 1.00 96.56 88 ALA A CA 1
ATOM 678 C C . ALA A 1 88 ? -2.299 -8.372 3.081 1.00 96.56 88 ALA A C 1
ATOM 680 O O . ALA A 1 88 ? -3.039 -7.934 3.962 1.00 96.56 88 ALA A O 1
ATOM 681 N N . ARG A 1 89 ? -2.338 -9.651 2.696 1.00 96.81 89 ARG A N 1
ATOM 682 C CA . ARG A 1 89 ? -3.249 -10.641 3.283 1.00 96.81 89 ARG A CA 1
ATOM 683 C C . ARG A 1 89 ? -2.982 -10.869 4.769 1.00 96.81 89 ARG A C 1
ATOM 685 O O . ARG A 1 89 ? -3.931 -10.961 5.536 1.00 96.81 89 ARG A O 1
ATOM 692 N N . CYS A 1 90 ? -1.717 -10.924 5.182 1.00 95.69 90 CYS A N 1
ATOM 693 C CA . CYS A 1 90 ? -1.353 -11.039 6.592 1.00 95.69 90 CYS A CA 1
ATOM 694 C C . CYS A 1 90 ? -1.856 -9.836 7.401 1.00 95.69 90 CYS A C 1
ATOM 696 O O . CYS A 1 90 ? -2.550 -10.032 8.396 1.00 95.69 90 CYS A O 1
ATOM 698 N N . ALA A 1 91 ? -1.613 -8.611 6.922 1.00 95.62 91 ALA A N 1
ATOM 699 C CA . ALA A 1 91 ? -2.152 -7.402 7.545 1.00 95.62 91 ALA A CA 1
ATOM 700 C C . ALA A 1 91 ? -3.689 -7.404 7.576 1.00 95.62 91 ALA A C 1
ATOM 702 O O . ALA A 1 91 ? -4.288 -7.028 8.576 1.00 95.62 91 ALA A O 1
ATOM 703 N N . SER A 1 92 ? -4.337 -7.881 6.510 1.00 96.12 92 SER A N 1
ATOM 704 C CA . SER A 1 92 ? 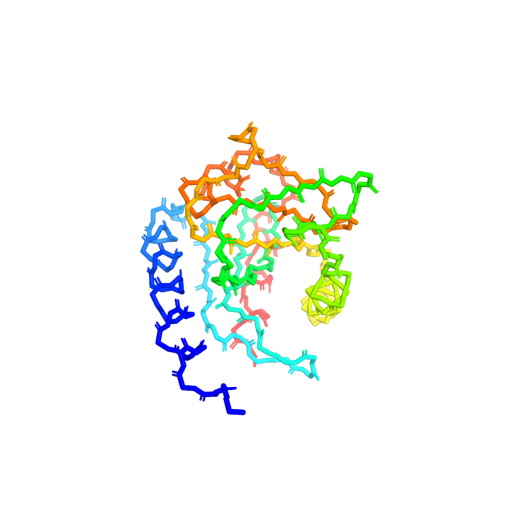-5.797 -7.989 6.452 1.00 96.12 92 SER A CA 1
ATOM 705 C C . SER A 1 92 ? -6.357 -8.939 7.506 1.00 96.12 92 SER A C 1
ATOM 707 O O . SER A 1 92 ? -7.309 -8.587 8.200 1.00 96.12 92 SER A O 1
ATOM 709 N N . ASN A 1 93 ? -5.734 -10.108 7.666 1.00 95.25 93 ASN A N 1
ATOM 710 C CA . ASN A 1 93 ? -6.122 -11.083 8.680 1.00 95.25 93 ASN A CA 1
ATOM 711 C C . ASN A 1 93 ? -5.926 -10.531 10.096 1.00 95.25 93 ASN A C 1
ATOM 713 O O . ASN A 1 93 ? -6.787 -10.727 10.944 1.00 95.25 93 ASN A O 1
ATOM 717 N N . HIS A 1 94 ? -4.817 -9.829 10.338 1.00 93.25 94 HIS A N 1
ATOM 718 C CA . HIS A 1 94 ? -4.518 -9.233 11.638 1.00 93.25 94 HIS A CA 1
ATOM 719 C C . HIS A 1 94 ? -5.495 -8.100 11.997 1.00 93.25 94 HIS A C 1
ATOM 721 O O . HIS A 1 94 ? -6.044 -8.071 13.093 1.00 93.25 94 HIS A O 1
ATOM 727 N N . LEU A 1 95 ? -5.779 -7.200 11.053 1.00 93.75 95 LEU A N 1
ATOM 728 C CA . LEU A 1 95 ? -6.664 -6.056 11.285 1.00 93.75 95 LEU A CA 1
ATOM 729 C C . LEU A 1 95 ? -8.155 -6.430 11.235 1.00 93.75 95 LEU A C 1
ATOM 731 O O . LEU A 1 95 ? -8.994 -5.701 11.765 1.00 93.75 95 LEU A O 1
ATOM 735 N N . GLY A 1 96 ? -8.513 -7.556 10.611 1.00 93.19 96 GLY A N 1
ATOM 736 C CA . GLY A 1 96 ? -9.904 -7.980 10.415 1.00 93.19 96 GLY A CA 1
ATOM 737 C C . GLY A 1 96 ? -10.652 -7.163 9.352 1.00 93.19 96 GLY A C 1
ATOM 738 O O . GLY A 1 96 ? -11.881 -7.060 9.381 1.00 93.19 96 GLY A O 1
ATOM 739 N N . ILE A 1 97 ? -9.926 -6.547 8.415 1.00 93.75 97 ILE A N 1
ATOM 740 C CA . ILE A 1 97 ? -10.491 -5.767 7.308 1.00 93.75 97 ILE A CA 1
ATOM 741 C C . ILE A 1 97 ? -9.676 -5.982 6.024 1.00 93.75 97 ILE A C 1
ATOM 743 O O . ILE A 1 97 ? -8.458 -6.162 6.108 1.00 93.75 97 ILE A O 1
ATOM 747 N N . PRO A 1 98 ? -10.297 -5.981 4.827 1.00 95.12 98 PRO A N 1
ATOM 748 C CA . PRO A 1 98 ? -9.558 -6.013 3.569 1.00 95.12 98 PRO A CA 1
ATOM 749 C C . PRO A 1 98 ? -8.515 -4.894 3.466 1.00 95.12 98 PRO A C 1
ATOM 751 O O . PRO A 1 98 ? -8.787 -3.740 3.796 1.00 95.12 98 PRO A O 1
ATOM 754 N N . THR A 1 99 ? -7.329 -5.239 2.968 1.00 96.69 99 THR A N 1
ATOM 755 C CA . THR A 1 99 ? -6.240 -4.292 2.694 1.00 96.69 99 THR A CA 1
ATOM 756 C C . THR A 1 99 ? -5.985 -4.186 1.194 1.00 96.69 99 THR A C 1
ATOM 758 O O . THR A 1 99 ? -6.231 -5.119 0.423 1.00 96.69 99 THR A O 1
ATOM 761 N N . ARG A 1 100 ? -5.464 -3.037 0.767 1.00 97.94 100 ARG A N 1
ATOM 762 C CA . ARG A 1 100 ? -5.054 -2.772 -0.614 1.00 97.94 100 ARG A CA 1
ATOM 763 C C . ARG A 1 100 ? -3.538 -2.841 -0.727 1.00 97.94 100 ARG A C 1
ATOM 765 O O . ARG A 1 100 ? -2.831 -2.081 -0.072 1.00 97.94 100 ARG A O 1
ATOM 772 N N . ALA A 1 101 ? -3.047 -3.747 -1.567 1.00 97.94 101 ALA A N 1
ATOM 773 C CA . ALA A 1 101 ? -1.624 -3.932 -1.817 1.00 97.94 101 ALA A CA 1
ATOM 774 C C . ALA A 1 101 ? -1.100 -2.902 -2.828 1.00 97.94 101 ALA A C 1
ATOM 776 O O . ALA A 1 101 ? -1.606 -2.818 -3.950 1.00 97.94 101 ALA A O 1
ATOM 777 N N . VAL A 1 102 ? -0.059 -2.161 -2.454 1.00 97.62 102 VAL A N 1
ATOM 778 C CA . VAL A 1 102 ? 0.579 -1.150 -3.299 1.00 97.62 102 VAL A CA 1
ATOM 779 C C . VAL A 1 102 ? 2.081 -1.393 -3.358 1.00 97.62 102 VAL A C 1
ATOM 781 O O . VAL A 1 102 ? 2.743 -1.550 -2.335 1.00 97.62 102 VAL A O 1
ATOM 784 N N . LEU A 1 103 ? 2.611 -1.379 -4.575 1.00 95.38 103 LEU A N 1
ATOM 785 C CA . LEU A 1 103 ? 4.033 -1.281 -4.851 1.00 95.38 103 LEU A CA 1
ATOM 786 C C . LEU A 1 103 ? 4.353 0.170 -5.211 1.00 95.38 103 LEU A C 1
ATOM 788 O O . LEU A 1 103 ? 3.975 0.639 -6.286 1.00 95.38 103 LEU A O 1
ATOM 792 N N . ALA A 1 104 ? 5.030 0.875 -4.309 1.00 94.00 104 ALA A N 1
ATOM 793 C CA . ALA A 1 104 ? 5.522 2.221 -4.551 1.00 94.00 104 ALA A CA 1
ATOM 794 C C . ALA A 1 104 ? 6.928 2.155 -5.155 1.00 94.00 104 ALA A C 1
ATOM 796 O O . ALA A 1 104 ? 7.828 1.537 -4.586 1.00 94.00 104 ALA A O 1
ATOM 797 N N . VAL A 1 105 ? 7.122 2.801 -6.302 1.00 90.12 105 VAL A N 1
ATOM 798 C CA . VAL A 1 105 ? 8.429 2.862 -6.969 1.00 90.12 105 VAL A CA 1
ATOM 799 C C . VAL A 1 105 ? 8.946 4.301 -6.993 1.00 90.12 105 VAL A C 1
ATOM 801 O O . VAL A 1 105 ? 8.182 5.221 -7.318 1.00 90.12 105 VAL A O 1
ATOM 804 N N . PRO A 1 106 ? 10.218 4.542 -6.639 1.00 82.62 106 PRO A N 1
ATOM 805 C CA . PRO A 1 106 ? 10.852 5.833 -6.862 1.00 82.62 106 PRO A CA 1
ATOM 806 C C . PRO A 1 106 ? 10.933 6.129 -8.368 1.00 82.62 106 PRO A C 1
ATOM 808 O O . PRO A 1 106 ? 11.448 5.330 -9.143 1.00 82.62 106 PRO A O 1
ATOM 811 N N . GLY A 1 107 ? 10.407 7.278 -8.795 1.00 78.69 107 GLY A N 1
ATOM 812 C CA . GLY A 1 107 ? 10.466 7.724 -10.192 1.00 78.69 107 GLY A CA 1
ATOM 813 C C . GLY A 1 107 ? 9.216 7.425 -11.029 1.00 78.69 107 GLY A C 1
ATOM 814 O O . GLY A 1 107 ? 8.155 7.073 -10.514 1.00 78.69 107 GLY A O 1
ATOM 815 N N . ALA A 1 108 ? 9.311 7.677 -12.337 1.00 71.62 108 ALA A N 1
ATOM 816 C CA . ALA A 1 108 ? 8.164 7.669 -13.243 1.00 71.62 108 ALA A CA 1
ATOM 817 C C . ALA A 1 108 ? 7.820 6.259 -13.745 1.00 71.62 108 ALA A C 1
ATOM 819 O O . ALA A 1 108 ? 8.678 5.527 -14.233 1.00 71.62 108 ALA A O 1
ATOM 820 N N . LEU A 1 109 ? 6.534 5.907 -13.695 1.00 76.50 109 LEU A N 1
ATOM 821 C CA . LEU A 1 109 ? 6.020 4.707 -14.351 1.00 76.50 109 LEU A CA 1
ATOM 822 C C . LEU A 1 109 ? 5.951 4.908 -15.864 1.00 76.50 109 LEU A C 1
ATOM 824 O O . LEU A 1 109 ? 5.596 5.992 -16.336 1.00 76.50 109 LEU A O 1
ATOM 828 N N . VAL A 1 110 ? 6.180 3.838 -16.629 1.00 72.88 110 VAL A N 1
ATOM 829 C CA . VAL A 1 110 ? 5.857 3.834 -18.062 1.00 72.88 110 VAL A CA 1
ATOM 830 C C . VAL A 1 110 ? 4.358 4.088 -18.218 1.00 72.88 110 VAL A C 1
ATOM 832 O O . VAL A 1 110 ? 3.553 3.351 -17.663 1.00 72.88 110 VAL A O 1
ATOM 835 N N . GLY A 1 111 ? 3.972 5.144 -18.936 1.00 73.88 111 GLY A N 1
ATOM 836 C CA . GLY A 1 111 ? 2.567 5.545 -19.094 1.00 73.88 111 GLY A CA 1
ATOM 837 C C . GLY A 1 111 ? 2.011 6.448 -17.983 1.00 73.88 111 GLY A C 1
ATOM 838 O O . GLY A 1 111 ? 0.839 6.810 -18.036 1.00 73.88 111 GLY A O 1
ATOM 839 N N . GLY A 1 112 ? 2.821 6.826 -16.986 1.00 80.31 112 GLY A N 1
ATOM 840 C CA . GLY A 1 112 ? 2.526 7.922 -16.050 1.00 80.31 112 GLY A CA 1
ATOM 841 C C . GLY A 1 112 ? 1.340 7.729 -15.095 1.00 80.31 112 GLY A C 1
ATOM 842 O O . GLY A 1 112 ? 1.028 8.646 -14.347 1.00 80.31 112 GLY A O 1
ATOM 843 N N . SER A 1 113 ? 0.686 6.567 -15.091 1.00 85.50 113 SER A N 1
ATOM 844 C CA . SER A 1 113 ? -0.522 6.287 -14.301 1.00 85.50 113 SER A CA 1
ATOM 845 C C . SER A 1 113 ? -0.379 5.005 -13.466 1.00 85.50 113 SER A C 1
ATOM 847 O O . SER A 1 113 ? 0.446 4.146 -13.806 1.00 85.50 113 SER A O 1
ATOM 849 N N . PRO A 1 114 ? -1.147 4.860 -12.361 1.00 89.56 114 PRO A N 1
ATOM 850 C CA . PRO A 1 114 ? -1.173 3.632 -11.571 1.00 89.56 114 PRO A CA 1
ATOM 851 C C . PRO A 1 114 ? -1.550 2.412 -12.415 1.00 89.56 114 PRO A C 1
ATOM 853 O O . PRO A 1 114 ? -2.534 2.441 -13.152 1.00 89.56 114 PRO A O 1
ATOM 856 N N . GLN A 1 115 ? -0.814 1.314 -12.266 1.00 92.62 115 GLN A N 1
ATOM 857 C CA . GLN A 1 115 ? -1.019 0.085 -13.044 1.00 92.62 115 GLN A CA 1
ATOM 858 C C . GLN A 1 115 ? -1.317 -1.119 -12.148 1.00 92.62 115 GLN A C 1
ATOM 860 O O . GLN A 1 115 ? -1.023 -1.110 -10.956 1.00 92.62 115 GLN A O 1
ATOM 865 N N . ALA A 1 116 ? -1.941 -2.160 -12.707 1.00 94.31 116 ALA A N 1
ATOM 866 C CA . ALA A 1 116 ? -2.330 -3.365 -11.970 1.00 94.31 116 ALA A CA 1
ATOM 867 C C . ALA A 1 116 ? -1.404 -4.541 -12.301 1.00 94.31 116 ALA A C 1
ATOM 869 O O . ALA A 1 116 ? -1.481 -5.079 -13.400 1.00 94.31 116 ALA A O 1
ATOM 870 N N . ALA A 1 117 ? -0.581 -4.981 -11.352 1.00 92.62 117 ALA A N 1
ATOM 871 C 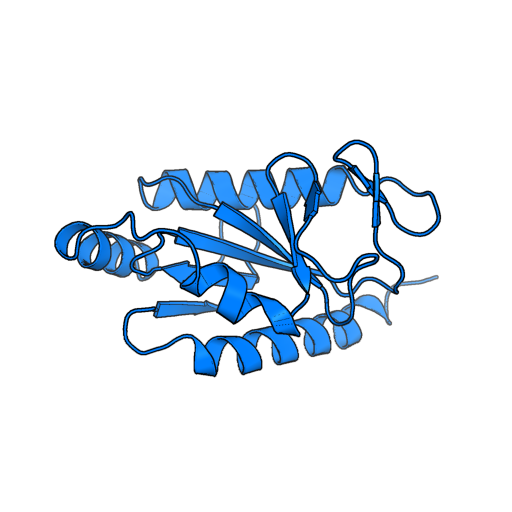CA . ALA A 1 117 ? 0.152 -6.238 -11.457 1.00 92.62 117 ALA A CA 1
ATOM 872 C C . ALA A 1 117 ? -0.510 -7.271 -10.532 1.00 92.62 117 ALA A C 1
ATOM 874 O O . ALA A 1 117 ? -0.318 -7.238 -9.317 1.00 92.62 117 ALA A O 1
ATOM 875 N N . GLY A 1 118 ? -1.354 -8.147 -11.082 1.00 92.00 118 GLY A N 1
ATOM 876 C CA . GLY A 1 118 ? -2.240 -8.993 -10.278 1.00 92.00 118 GLY A CA 1
ATOM 877 C C . GLY A 1 118 ? -3.168 -8.151 -9.393 1.00 92.00 118 GLY A C 1
ATOM 878 O O . GLY A 1 118 ? -3.893 -7.287 -9.891 1.00 92.00 118 GLY A O 1
ATOM 879 N N . ARG A 1 119 ? -3.145 -8.383 -8.073 1.00 94.12 119 ARG A N 1
ATOM 880 C CA . ARG A 1 119 ? -3.897 -7.571 -7.095 1.00 94.12 119 ARG A CA 1
ATOM 881 C C . ARG A 1 119 ? -3.103 -6.379 -6.557 1.00 94.12 119 ARG A C 1
ATOM 883 O O . ARG A 1 119 ? -3.638 -5.610 -5.761 1.00 94.12 119 ARG A O 1
ATOM 890 N N . VAL A 1 120 ? -1.847 -6.224 -6.974 1.00 96.88 120 VAL A N 1
ATOM 891 C CA . VAL A 1 120 ? -0.962 -5.149 -6.522 1.00 96.88 120 VAL A CA 1
ATOM 892 C C . VAL A 1 120 ? -1.091 -3.948 -7.443 1.00 96.88 120 VAL A C 1
ATOM 894 O O . VAL A 1 120 ? -1.026 -4.057 -8.670 1.00 96.88 120 VAL A O 1
ATOM 897 N N . ARG A 1 121 ? -1.253 -2.773 -6.842 1.00 96.69 121 ARG A N 1
ATOM 898 C CA . ARG A 1 121 ? -1.266 -1.498 -7.555 1.00 96.69 121 ARG A CA 1
ATOM 899 C C . ARG A 1 121 ? 0.137 -0.922 -7.575 1.00 96.69 121 ARG A C 1
ATOM 901 O O . ARG A 1 121 ? 0.715 -0.672 -6.527 1.00 96.69 121 ARG A O 1
ATOM 908 N N . VAL A 1 122 ? 0.689 -0.739 -8.765 1.00 94.44 122 VAL A N 1
ATOM 909 C CA . VAL A 1 122 ? 2.015 -0.158 -8.972 1.00 94.44 122 VAL A CA 1
ATOM 910 C C . VAL A 1 122 ? 1.843 1.343 -9.146 1.00 94.44 122 VAL A C 1
ATOM 912 O O . VAL A 1 122 ? 1.102 1.775 -10.031 1.00 94.44 122 VAL A O 1
ATOM 915 N N . VAL A 1 123 ? 2.485 2.132 -8.287 1.00 93.19 123 VAL A N 1
ATOM 916 C CA . VAL A 1 123 ? 2.304 3.588 -8.204 1.00 93.19 123 VAL A CA 1
ATOM 917 C C . VAL A 1 123 ? 3.671 4.256 -8.066 1.00 93.19 123 VAL A C 1
ATOM 919 O O . VAL A 1 123 ? 4.532 3.763 -7.341 1.00 93.19 123 VAL A O 1
ATOM 922 N N . SER A 1 124 ? 3.889 5.384 -8.742 1.00 90.62 124 SER A N 1
ATOM 923 C CA . SER A 1 124 ? 5.079 6.198 -8.476 1.00 90.62 124 SER A CA 1
ATOM 924 C C . SER A 1 124 ? 4.979 6.850 -7.098 1.00 90.62 124 SER A C 1
ATOM 926 O O . SER A 1 124 ? 3.896 7.257 -6.669 1.00 90.62 124 SER A O 1
ATOM 928 N N . SER A 1 125 ? 6.107 7.026 -6.411 1.00 88.69 125 SER A N 1
ATOM 929 C CA . SER A 1 125 ? 6.140 7.729 -5.119 1.00 88.69 125 SER A CA 1
ATOM 930 C C . SER A 1 125 ? 5.511 9.130 -5.195 1.00 88.69 125 SER A C 1
ATOM 932 O O . SER A 1 125 ? 4.820 9.548 -4.267 1.00 88.69 125 SER A O 1
ATOM 934 N N . ALA A 1 126 ? 5.656 9.817 -6.334 1.00 88.44 126 ALA A N 1
ATOM 935 C CA . ALA A 1 126 ? 5.057 11.126 -6.596 1.00 88.44 126 ALA A CA 1
ATOM 936 C C . ALA A 1 126 ? 3.515 11.117 -6.618 1.00 88.44 126 ALA A C 1
ATOM 938 O O . ALA A 1 126 ? 2.897 12.113 -6.249 1.00 88.44 126 ALA A O 1
ATOM 939 N N . MET A 1 127 ? 2.887 10.011 -7.029 1.00 91.88 127 MET A N 1
ATOM 940 C CA . MET A 1 127 ? 1.424 9.886 -7.086 1.00 91.88 127 MET A CA 1
ATOM 941 C C . MET A 1 127 ? 0.825 9.165 -5.881 1.00 91.88 127 MET A C 1
ATOM 943 O O . MET A 1 127 ? -0.395 9.160 -5.740 1.00 91.88 127 MET A O 1
ATOM 947 N N . LEU A 1 128 ? 1.645 8.557 -5.020 1.00 93.81 128 LEU A N 1
ATOM 948 C CA . LEU A 1 128 ? 1.179 7.684 -3.943 1.00 93.81 128 LEU A CA 1
ATOM 949 C C . LEU A 1 128 ? 0.110 8.341 -3.064 1.00 93.81 128 LEU A C 1
ATOM 951 O O . LEU A 1 128 ? -0.940 7.747 -2.833 1.00 93.81 128 LEU A O 1
ATOM 955 N N . VAL A 1 129 ? 0.356 9.571 -2.604 1.00 95.44 129 VAL A N 1
ATOM 956 C CA . VAL A 1 129 ? -0.594 10.287 -1.740 1.00 95.44 129 VAL A CA 1
ATOM 957 C C . VAL A 1 129 ? -1.909 10.528 -2.469 1.00 95.44 129 VAL A C 1
ATOM 959 O O . VAL A 1 129 ? -2.951 10.142 -1.956 1.00 95.44 129 VAL A O 1
ATOM 962 N N . ALA A 1 130 ? -1.863 11.099 -3.675 1.00 95.31 130 ALA A N 1
ATOM 963 C CA . ALA A 1 130 ? -3.061 11.370 -4.467 1.00 95.31 130 ALA A CA 1
ATOM 964 C C . ALA A 1 130 ? -3.843 10.086 -4.788 1.00 95.31 130 ALA A C 1
ATOM 966 O O . ALA A 1 130 ? -5.070 10.089 -4.792 1.00 95.31 130 ALA A O 1
ATOM 967 N N . TYR A 1 131 ? -3.137 8.977 -5.014 1.00 95.75 131 TYR A N 1
ATOM 968 C CA . TYR A 1 131 ? -3.745 7.677 -5.258 1.00 95.75 131 TYR A CA 1
ATOM 969 C C . TYR A 1 131 ? -4.491 7.139 -4.028 1.00 95.75 131 TYR A C 1
ATOM 971 O O . TYR A 1 131 ? -5.628 6.689 -4.147 1.00 95.75 131 TYR A O 1
ATOM 979 N N . VAL A 1 132 ? -3.871 7.210 -2.846 1.00 96.56 132 VAL A N 1
ATOM 980 C CA . VAL A 1 132 ? -4.469 6.741 -1.585 1.00 96.56 132 VAL A CA 1
ATOM 981 C C . VAL A 1 132 ? -5.640 7.624 -1.155 1.00 96.56 132 VAL A C 1
ATOM 983 O O . VAL A 1 132 ? -6.678 7.108 -0.737 1.00 96.56 132 VAL A O 1
ATOM 986 N N . THR A 1 133 ? -5.496 8.948 -1.252 1.00 95.94 133 THR A N 1
ATOM 987 C CA . THR A 1 133 ? -6.509 9.897 -0.768 1.00 95.94 133 THR A CA 1
ATOM 988 C C . THR A 1 133 ? -7.637 10.150 -1.762 1.00 95.94 133 THR A C 1
ATOM 990 O O . THR A 1 133 ? -8.727 10.520 -1.340 1.00 95.94 133 THR A O 1
ATOM 993 N N . GLY A 1 134 ? -7.400 9.930 -3.059 1.00 95.06 134 GLY A N 1
ATOM 994 C CA . GLY A 1 134 ? -8.401 10.062 -4.119 1.00 95.06 134 GLY A CA 1
ATOM 995 C C . GLY A 1 134 ? -9.288 8.829 -4.317 1.00 95.06 134 GLY A C 1
ATOM 996 O O . GLY A 1 134 ? -10.208 8.865 -5.132 1.00 95.06 134 GLY A O 1
ATOM 997 N N . ALA A 1 135 ? -9.021 7.729 -3.609 1.00 94.25 135 ALA A N 1
ATOM 998 C CA . ALA A 1 135 ? -9.890 6.558 -3.625 1.00 94.25 135 ALA A CA 1
ATOM 999 C C . ALA A 1 135 ? -11.248 6.852 -2.945 1.00 94.25 135 ALA A C 1
ATOM 1001 O O . ALA A 1 135 ? -11.340 7.761 -2.120 1.00 94.25 135 ALA A O 1
ATOM 1002 N N . PRO A 1 136 ? -12.314 6.091 -3.252 1.00 93.38 136 PRO A N 1
ATOM 1003 C CA . PRO A 1 136 ? -13.591 6.235 -2.559 1.00 93.38 136 PRO A CA 1
ATOM 1004 C C . PRO A 1 136 ? -13.454 6.015 -1.048 1.00 93.38 136 PRO A C 1
ATOM 1006 O O . PRO A 1 136 ? -12.716 5.135 -0.598 1.00 93.38 136 PRO A O 1
ATOM 1009 N N . SER A 1 137 ? -14.185 6.808 -0.263 1.00 91.19 137 SER A N 1
ATOM 1010 C CA . SER A 1 137 ? -14.292 6.592 1.180 1.00 91.19 137 SER A CA 1
ATOM 1011 C C . SER A 1 137 ? -15.144 5.354 1.448 1.00 91.19 137 SER A C 1
ATOM 1013 O O . SER A 1 137 ? -16.276 5.266 0.984 1.00 91.19 137 SER A O 1
ATOM 1015 N N . GLU A 1 138 ? -14.613 4.418 2.224 1.00 90.31 138 GLU A N 1
ATOM 1016 C CA . GLU A 1 138 ? -15.241 3.116 2.490 1.00 90.31 138 GLU A CA 1
ATOM 1017 C C . GLU A 1 138 ? -15.264 2.759 3.978 1.00 90.31 138 GLU A C 1
ATOM 1019 O O . GLU A 1 138 ? -15.937 1.810 4.378 1.00 90.31 138 GLU A O 1
ATOM 1024 N N . MET A 1 139 ? -14.519 3.494 4.806 1.00 90.25 139 MET A N 1
ATOM 1025 C CA . MET A 1 139 ? -14.367 3.193 6.222 1.00 90.25 139 MET A CA 1
ATOM 1026 C C . MET A 1 139 ? -15.120 4.223 7.076 1.00 90.25 139 MET A C 1
ATOM 1028 O O . MET A 1 139 ? -14.738 5.397 7.076 1.00 90.25 139 MET A O 1
ATOM 1032 N N . PRO A 1 140 ? -16.172 3.818 7.813 1.00 90.19 140 PRO A N 1
ATOM 1033 C CA . PRO A 1 140 ? -16.855 4.715 8.737 1.00 90.19 140 PRO A CA 1
ATOM 1034 C C . PRO A 1 140 ? -15.945 5.081 9.927 1.00 90.19 140 PRO A C 1
ATOM 1036 O O . PRO A 1 140 ? -15.022 4.325 10.247 1.00 90.19 140 PRO A O 1
ATOM 1039 N N . PRO A 1 141 ? -16.198 6.213 10.615 1.00 88.94 141 PRO A N 1
ATOM 1040 C CA . PRO A 1 141 ? -15.326 6.712 11.683 1.00 88.94 141 PRO A CA 1
ATOM 1041 C C . PRO A 1 141 ? -15.087 5.728 12.837 1.00 88.94 141 PRO A C 1
ATOM 1043 O O . PRO A 1 141 ? -13.964 5.641 13.326 1.00 88.94 141 PRO A O 1
ATOM 1046 N N . GLU A 1 142 ? -16.109 4.967 13.240 1.00 90.12 142 GLU A N 1
ATOM 1047 C CA . GLU A 1 142 ? -15.999 3.947 14.298 1.00 90.12 142 GLU A CA 1
ATOM 1048 C C . GLU A 1 142 ? -14.979 2.863 13.921 1.00 90.12 142 GLU A C 1
ATOM 1050 O O . GLU A 1 142 ? -14.013 2.614 14.639 1.00 90.12 142 GLU A O 1
ATOM 1055 N N . ARG A 1 143 ? -15.107 2.322 12.705 1.00 90.94 143 ARG A N 1
ATOM 1056 C CA . ARG A 1 143 ? -14.236 1.269 12.188 1.00 90.94 143 ARG A CA 1
ATOM 1057 C C . ARG A 1 143 ? -12.825 1.784 11.945 1.00 90.94 143 ARG A C 1
ATOM 1059 O O . ARG A 1 143 ? -11.864 1.028 12.071 1.00 90.94 143 ARG A O 1
ATOM 1066 N N . LEU A 1 144 ? -12.690 3.066 11.610 1.00 91.50 144 LEU A N 1
ATOM 1067 C CA . LEU A 1 144 ? -11.399 3.730 11.480 1.00 91.50 144 LEU A CA 1
ATOM 1068 C C . LEU A 1 144 ? -10.662 3.815 12.818 1.00 91.50 144 LEU A C 1
ATOM 1070 O O . LEU A 1 144 ? -9.456 3.578 12.844 1.00 91.50 144 LEU A O 1
ATOM 1074 N N . ALA A 1 145 ? -11.361 4.137 13.906 1.00 90.62 145 ALA A N 1
ATOM 1075 C CA . ALA A 1 145 ? -10.770 4.170 15.240 1.00 90.62 145 ALA A CA 1
ATOM 1076 C C . ALA A 1 145 ? -10.306 2.770 15.676 1.00 90.62 145 ALA A C 1
ATOM 1078 O O . ALA A 1 145 ? -9.129 2.598 15.984 1.00 90.62 145 ALA A O 1
ATOM 1079 N N . GLU A 1 146 ? -11.178 1.762 15.571 1.00 92.44 146 GLU A N 1
ATOM 1080 C CA . GLU A 1 146 ? -10.849 0.368 15.915 1.00 92.44 146 GLU A CA 1
ATOM 1081 C C . GLU A 1 146 ? -9.675 -0.183 15.092 1.00 92.44 146 GLU A C 1
ATOM 1083 O O . GLU A 1 146 ? -8.788 -0.859 15.610 1.00 92.44 146 GLU A O 1
ATOM 1088 N N . THR A 1 147 ? -9.641 0.112 13.787 1.00 93.50 147 THR A N 1
ATOM 1089 C CA . THR A 1 147 ? -8.564 -0.365 12.904 1.00 93.50 147 THR A CA 1
ATOM 1090 C C . THR A 1 147 ? -7.219 0.266 13.268 1.00 93.50 147 THR A C 1
ATOM 1092 O O . THR A 1 147 ? -6.186 -0.385 13.130 1.00 93.50 147 THR A O 1
ATOM 1095 N N . ARG A 1 148 ? -7.211 1.524 13.725 1.00 92.62 148 ARG A N 1
ATOM 1096 C CA . ARG A 1 148 ? -5.983 2.201 14.170 1.00 92.62 148 ARG A CA 1
ATOM 1097 C C . ARG A 1 148 ? -5.451 1.610 15.460 1.00 92.62 148 ARG A C 1
ATOM 1099 O O . ARG A 1 148 ? -4.264 1.332 15.523 1.00 92.62 148 ARG A O 1
ATOM 1106 N N . GLU A 1 149 ? -6.328 1.373 16.428 1.00 91.12 149 GLU A N 1
ATOM 1107 C CA . GLU A 1 149 ? -5.955 0.745 17.695 1.00 91.12 149 GLU A CA 1
ATOM 1108 C C . GLU A 1 149 ? -5.331 -0.637 17.457 1.00 91.12 149 GLU A C 1
ATOM 1110 O O . GLU A 1 149 ? -4.257 -0.933 17.969 1.00 91.12 149 GLU A O 1
ATOM 1115 N N . ARG A 1 150 ? -5.931 -1.453 16.580 1.00 90.81 150 ARG A N 1
ATOM 1116 C CA . ARG A 1 150 ? -5.352 -2.753 16.200 1.00 90.81 150 ARG A CA 1
ATOM 1117 C C . ARG A 1 150 ? -4.011 -2.646 15.484 1.00 90.81 150 ARG A C 1
ATOM 1119 O O . ARG A 1 150 ? -3.205 -3.550 15.611 1.00 90.81 150 ARG A O 1
ATOM 1126 N N . ALA A 1 151 ? -3.784 -1.590 14.707 1.00 89.62 151 ALA A N 1
ATOM 1127 C CA . ALA A 1 151 ? -2.509 -1.381 14.025 1.00 89.62 151 ALA A CA 1
ATOM 1128 C C . ALA A 1 151 ? -1.380 -0.942 14.980 1.00 89.62 151 ALA A C 1
ATOM 1130 O O . ALA A 1 151 ? -0.214 -0.989 14.590 1.00 89.62 151 ALA A O 1
ATOM 1131 N N . GLU A 1 152 ? -1.721 -0.498 16.193 1.00 85.94 152 GLU A N 1
ATOM 1132 C CA . GLU A 1 152 ? -0.781 -0.081 17.241 1.00 85.94 152 GLU A CA 1
ATOM 1133 C C . GLU A 1 152 ? -0.451 -1.201 18.246 1.00 85.94 152 GLU A C 1
ATOM 1135 O O . GLU A 1 152 ? 0.541 -1.078 18.967 1.00 85.94 152 GLU A O 1
ATOM 1140 N N . ALA A 1 153 ? -1.264 -2.264 18.288 1.00 79.56 153 ALA A N 1
ATOM 1141 C CA . ALA A 1 153 ? -1.144 -3.408 19.199 1.00 79.56 153 ALA A CA 1
ATOM 1142 C C . ALA A 1 153 ? -0.145 -4.471 18.708 1.00 79.56 153 ALA A C 1
ATOM 1144 O O . ALA A 1 153 ? 0.561 -5.042 19.571 1.00 79.56 153 ALA A O 1
#

Secondary structure (DSSP, 8-state):
---SHHHHH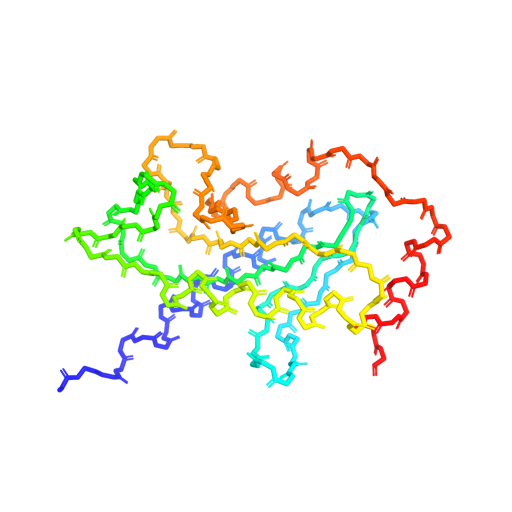HHHHHHHHHHHHTTS-TT-EEEEEEEETTEEEEEEEEETTEEEEEEE---PSPEEEETTEEEETTEE-HHHHHHHHHHHHHHHHHHTS-EEEEEEESSPPTTSS-EEETTEEEEETTTHHHHHHSSPP---HHHHHHHHHHHH-

Foldseek 3Di:
DDDDPQPPLQVVQLVLLVVLVVPLDDQKDKDAQQQFPLGTQGMWMFGQLGIEGEDEHADPDDWAQDPLFIDDPNDTPVVVVVSQVVVQVRLCVQLVHHYQGEYEYADAYDVRDWDGNDRYIYYYSVCVSVVSNVHDGDADPVSSVSSVVSSVD

Sequence (153 aa):
MADAETGEDNSRGLDLVARALTKIGPHYRYWSTVRTSEGVIDHLIVGPTGVWVIVVANMDLPIAVRDGRLVRGGVDHHVLVKTIERRARCASNHLGIPTRAVLAVPGALVGGSPQAAGRVRVVSSAMLVAYVTGAPSEMPPERLAETRERAEA

pLDDT: mean 87.96, std 12.88, range [33.25, 98.12]